Protein AF-A0A968WFL5-F1 (afdb_monomer_lite)

Structure (mmCIF, N/CA/C/O backbone):
data_AF-A0A968WFL5-F1
#
_entry.id   AF-A0A968WFL5-F1
#
loop_
_atom_site.group_PDB
_atom_site.id
_atom_site.type_symbol
_atom_site.label_atom_id
_atom_site.label_alt_id
_atom_site.label_comp_id
_atom_site.label_asym_id
_atom_site.label_entity_id
_atom_site.label_seq_id
_atom_site.pdbx_PDB_ins_code
_atom_site.Cartn_x
_atom_site.Cartn_y
_atom_site.Cartn_z
_atom_site.occupancy
_atom_site.B_iso_or_equiv
_atom_site.auth_seq_id
_atom_site.auth_comp_id
_atom_site.auth_asym_id
_atom_site.auth_atom_id
_atom_site.pdbx_PDB_model_num
ATOM 1 N N . MET A 1 1 ? 13.118 -0.896 -2.951 1.00 67.56 1 MET A N 1
ATOM 2 C CA . MET A 1 1 ? 12.426 -1.868 -2.087 1.00 67.56 1 MET A CA 1
ATOM 3 C C . MET A 1 1 ? 11.245 -1.160 -1.444 1.00 67.56 1 MET A C 1
ATOM 5 O O . MET A 1 1 ? 11.346 0.042 -1.197 1.00 67.56 1 MET A O 1
ATOM 9 N N . LEU A 1 2 ? 10.140 -1.862 -1.201 1.00 74.12 2 LEU A N 1
ATOM 10 C CA . LEU A 1 2 ? 9.029 -1.332 -0.403 1.00 74.12 2 LEU A CA 1
ATOM 11 C C . LEU A 1 2 ? 9.408 -1.355 1.081 1.00 74.12 2 LEU A C 1
ATOM 13 O O . LEU A 1 2 ? 10.012 -2.319 1.548 1.00 74.12 2 LEU A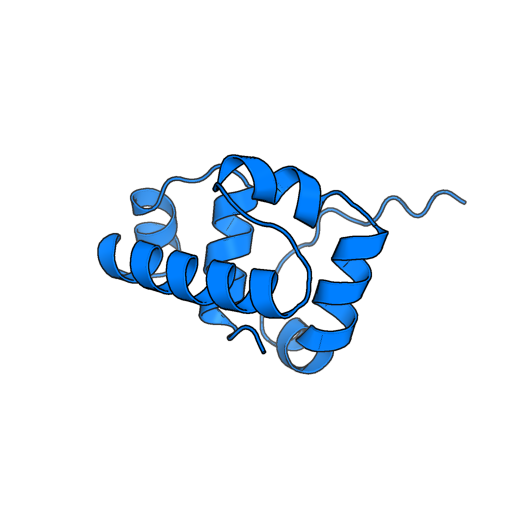 O 1
ATOM 17 N N . THR A 1 3 ? 9.065 -0.299 1.812 1.00 82.75 3 THR A N 1
ATOM 18 C CA . THR A 1 3 ? 9.221 -0.272 3.271 1.00 82.75 3 THR A CA 1
ATOM 19 C C . THR A 1 3 ? 8.099 -1.075 3.946 1.00 82.75 3 THR A C 1
ATOM 21 O O . THR A 1 3 ? 7.033 -1.265 3.351 1.00 82.75 3 THR A O 1
ATOM 24 N N . PRO A 1 4 ? 8.274 -1.522 5.206 1.00 79.50 4 PRO A N 1
ATOM 25 C CA . PRO A 1 4 ? 7.217 -2.222 5.943 1.00 79.50 4 PRO A CA 1
ATOM 26 C C . PRO A 1 4 ? 5.916 -1.418 6.042 1.00 79.50 4 PRO A C 1
ATOM 28 O O . PRO A 1 4 ? 4.824 -1.973 5.922 1.00 79.50 4 PRO A O 1
ATOM 31 N N . THR A 1 5 ? 6.022 -0.101 6.220 1.00 83.62 5 THR A N 1
ATOM 32 C CA . THR A 1 5 ? 4.866 0.800 6.280 1.00 83.62 5 THR A CA 1
ATOM 33 C C . THR A 1 5 ? 4.162 0.903 4.934 1.00 83.62 5 THR A C 1
ATOM 35 O O . THR A 1 5 ? 2.944 0.748 4.876 1.00 83.62 5 THR A O 1
ATOM 38 N N . GLU A 1 6 ? 4.915 1.103 3.848 1.00 85.88 6 GLU A N 1
ATOM 39 C CA . GLU A 1 6 ? 4.363 1.138 2.489 1.00 85.88 6 GLU A CA 1
ATOM 40 C C . GLU A 1 6 ? 3.627 -0.159 2.159 1.00 85.88 6 GLU A C 1
ATOM 42 O O . GLU A 1 6 ? 2.521 -0.115 1.629 1.00 85.88 6 GLU A O 1
ATOM 47 N N . TYR A 1 7 ? 4.195 -1.305 2.544 1.00 83.69 7 TYR A N 1
ATOM 48 C CA . TYR A 1 7 ? 3.560 -2.605 2.369 1.00 83.69 7 TYR A CA 1
ATOM 49 C C . TYR A 1 7 ? 2.262 -2.740 3.177 1.00 83.69 7 TYR A C 1
ATOM 51 O O . TYR A 1 7 ? 1.231 -3.113 2.621 1.00 83.69 7 TYR A O 1
ATOM 59 N N . ARG A 1 8 ? 2.278 -2.410 4.477 1.00 84.19 8 ARG A N 1
ATOM 60 C CA . ARG A 1 8 ? 1.075 -2.472 5.331 1.00 84.19 8 ARG A CA 1
ATOM 61 C C . ARG A 1 8 ? -0.042 -1.596 4.774 1.00 84.19 8 ARG A C 1
ATOM 63 O O . ARG A 1 8 ? -1.196 -2.017 4.762 1.00 84.19 8 ARG A O 1
ATOM 70 N N . VAL A 1 9 ? 0.301 -0.405 4.289 1.00 90.25 9 VAL A N 1
ATOM 71 C CA . VAL A 1 9 ? -0.636 0.515 3.639 1.00 90.25 9 VAL A CA 1
ATOM 72 C C . VAL A 1 9 ? -1.187 -0.081 2.336 1.00 90.25 9 VAL A C 1
ATOM 74 O O . VAL A 1 9 ? -2.404 -0.109 2.159 1.00 90.25 9 VAL A O 1
ATOM 77 N N . LEU A 1 10 ? -0.326 -0.614 1.464 1.00 87.50 10 LEU A N 1
ATOM 78 C CA . LEU A 1 10 ? -0.705 -1.289 0.215 1.00 87.50 10 LEU A CA 1
ATOM 79 C C . LEU A 1 10 ? -1.646 -2.471 0.443 1.00 87.50 10 LEU A C 1
ATOM 81 O O . LEU A 1 10 ? -2.654 -2.592 -0.243 1.00 87.50 10 LEU A O 1
ATOM 85 N N . TYR A 1 11 ? -1.334 -3.315 1.423 1.00 84.69 11 TYR A N 1
ATOM 86 C CA . TYR A 1 11 ? -2.136 -4.484 1.759 1.00 84.69 11 TYR A CA 1
ATOM 87 C C . TYR A 1 11 ? -3.526 -4.086 2.262 1.00 84.69 11 TYR A C 1
ATOM 89 O O . TYR A 1 11 ? -4.536 -4.615 1.820 1.00 84.69 11 TYR A O 1
ATOM 97 N N . GLN A 1 12 ? -3.627 -3.097 3.153 1.00 87.69 12 GLN A N 1
ATOM 98 C CA . GLN A 1 12 ? -4.948 -2.624 3.575 1.00 87.69 12 GLN A CA 1
ATOM 99 C C . GLN A 1 12 ? -5.713 -1.947 2.424 1.00 87.69 12 GLN A C 1
ATOM 101 O O . GLN A 1 12 ? -6.940 -2.013 2.383 1.00 87.69 12 GLN A O 1
ATOM 106 N N . ALA A 1 13 ? -5.001 -1.318 1.485 1.00 89.25 13 ALA A N 1
ATOM 107 C CA . ALA A 1 13 ? -5.597 -0.730 0.293 1.00 89.25 13 ALA A CA 1
ATOM 108 C C . ALA A 1 13 ? -6.109 -1.781 -0.702 1.00 89.25 13 ALA A C 1
ATOM 110 O O . ALA A 1 13 ? -7.170 -1.561 -1.285 1.00 89.25 13 ALA A O 1
ATOM 111 N N . SER A 1 14 ? -5.415 -2.914 -0.866 1.00 86.19 14 SER A N 1
ATOM 112 C CA . SER A 1 14 ? -5.876 -4.031 -1.703 1.00 86.19 14 SER A CA 1
ATOM 113 C C . SER A 1 14 ? -7.100 -4.735 -1.112 1.00 86.19 14 SER A C 1
ATOM 115 O O . SER A 1 14 ? -7.945 -5.210 -1.861 1.00 86.19 14 SER A O 1
ATOM 117 N N . LEU A 1 15 ? -7.262 -4.701 0.214 1.00 84.38 15 LEU A N 1
ATOM 118 C CA . LEU A 1 15 ? -8.486 -5.121 0.909 1.00 84.38 15 LEU A CA 1
ATOM 119 C C . LEU A 1 15 ? -9.657 -4.127 0.765 1.00 84.38 15 LEU A C 1
ATOM 121 O O . LEU A 1 15 ? -10.691 -4.310 1.399 1.00 84.38 15 LEU A O 1
ATOM 125 N N . GLY A 1 16 ? -9.501 -3.050 -0.011 1.00 90.19 16 GLY A N 1
ATOM 126 C CA . GLY A 1 16 ? -10.572 -2.090 -0.292 1.00 90.19 16 GLY A CA 1
ATOM 127 C C . GLY A 1 16 ? -10.790 -1.008 0.770 1.00 90.19 16 GLY A C 1
ATOM 128 O O . GLY A 1 16 ? -11.651 -0.153 0.582 1.00 90.19 16 GLY A O 1
ATOM 129 N N . LYS A 1 17 ? -10.000 -0.970 1.850 1.00 91.50 17 LYS A N 1
ATOM 130 C CA . LYS A 1 17 ? -10.140 0.070 2.890 1.00 91.50 17 LYS A CA 1
ATOM 131 C C . LYS A 1 17 ? -9.831 1.447 2.332 1.00 91.50 17 LYS A C 1
ATOM 133 O O . LYS A 1 17 ? -8.971 1.558 1.469 1.00 91.50 17 LYS A O 1
ATOM 138 N N . SER A 1 18 ? -10.443 2.504 2.848 1.00 94.81 18 SER A N 1
ATOM 139 C CA . SER A 1 18 ? -10.127 3.898 2.509 1.00 94.81 18 SER A CA 1
ATOM 140 C C . SER A 1 18 ? -8.858 4.403 3.210 1.00 94.81 18 SER A C 1
ATOM 142 O O . SER A 1 18 ? -8.394 3.839 4.200 1.00 94.81 18 SER A O 1
ATOM 144 N N . ASN A 1 19 ? -8.290 5.525 2.751 1.00 94.38 19 ASN A N 1
ATOM 145 C CA . ASN A 1 19 ? -7.115 6.126 3.404 1.00 94.38 19 ASN A CA 1
ATOM 146 C C . ASN A 1 19 ? -7.382 6.524 4.865 1.00 94.38 19 ASN A C 1
ATOM 148 O O . ASN A 1 19 ? -6.462 6.492 5.681 1.00 94.38 19 ASN A O 1
ATOM 152 N N . LYS A 1 20 ? -8.630 6.888 5.195 1.00 95.44 20 LYS A N 1
ATOM 153 C CA . LYS A 1 20 ? -9.043 7.220 6.563 1.00 95.44 20 LYS A CA 1
ATOM 154 C C . LYS A 1 20 ? -9.012 5.975 7.447 1.00 95.44 20 LYS A C 1
ATOM 156 O O . LYS A 1 20 ? -8.353 5.994 8.4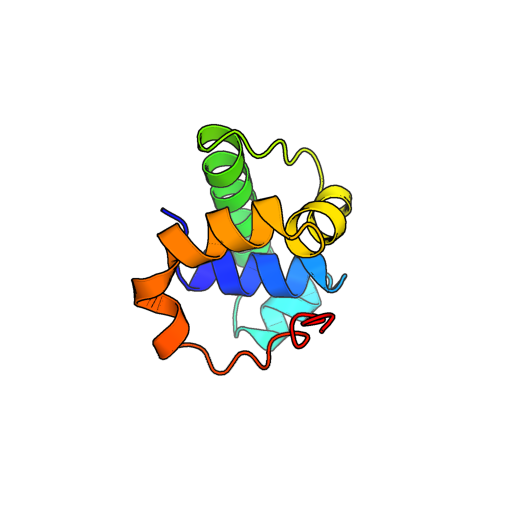78 1.00 95.44 20 LYS A O 1
ATOM 161 N N . GLU A 1 21 ? -9.626 4.881 7.002 1.00 95.06 21 GLU A N 1
ATOM 162 C CA . GLU A 1 21 ? -9.646 3.611 7.742 1.00 95.06 21 GLU A CA 1
ATOM 163 C C . GLU A 1 21 ? -8.248 3.013 7.918 1.00 95.06 21 GLU A C 1
ATOM 165 O O . GLU A 1 21 ? -7.915 2.496 8.984 1.00 95.06 21 GLU A O 1
ATOM 170 N N . ILE A 1 22 ? -7.405 3.107 6.887 1.00 93.19 22 ILE A N 1
ATOM 171 C CA . ILE A 1 22 ? -6.004 2.679 6.968 1.00 93.19 22 ILE A CA 1
ATOM 172 C C . ILE A 1 22 ? -5.250 3.525 7.988 1.00 93.19 22 ILE A C 1
ATOM 174 O O . ILE A 1 22 ? -4.514 2.973 8.802 1.00 93.19 22 ILE A O 1
ATOM 178 N N . GLY A 1 23 ? -5.452 4.844 7.961 1.00 93.44 23 GLY A N 1
ATOM 179 C CA . GLY A 1 23 ? -4.849 5.766 8.915 1.00 93.44 23 GLY A CA 1
ATOM 180 C C . GLY A 1 23 ? -5.232 5.416 10.349 1.00 93.44 23 GLY A C 1
ATOM 181 O O . GLY A 1 23 ? -4.353 5.192 11.176 1.00 93.44 23 GLY A O 1
ATOM 182 N N . THR A 1 24 ? -6.527 5.242 10.619 1.00 95.19 24 THR A N 1
ATOM 183 C CA . THR A 1 24 ? -7.029 4.804 11.929 1.00 95.19 24 THR A CA 1
ATOM 184 C C . THR A 1 24 ? -6.411 3.474 12.360 1.00 95.19 24 THR A C 1
ATOM 186 O O . THR A 1 24 ? -5.973 3.339 13.496 1.00 95.19 24 THR A O 1
ATOM 189 N N . ARG A 1 25 ? -6.313 2.493 11.455 1.00 91.19 25 ARG A N 1
ATOM 190 C CA . ARG A 1 25 ? -5.790 1.159 11.783 1.00 91.19 25 ARG A CA 1
ATOM 191 C C . ARG A 1 25 ? -4.279 1.126 12.015 1.00 91.19 25 ARG A C 1
ATOM 193 O O . ARG A 1 25 ? -3.800 0.276 12.760 1.00 91.19 25 ARG A O 1
ATOM 200 N N . LEU A 1 26 ? -3.527 1.982 11.328 1.00 88.94 26 LEU A N 1
ATOM 201 C CA . LEU A 1 26 ? -2.065 2.023 11.402 1.00 88.94 26 LEU A CA 1
ATOM 202 C C . LEU A 1 26 ? -1.539 3.132 12.324 1.00 88.94 26 LEU A C 1
ATOM 204 O O . LEU A 1 26 ? -0.325 3.250 12.463 1.00 88.94 26 LEU A O 1
ATOM 208 N N . GLY A 1 27 ? -2.419 3.926 12.944 1.00 92.19 27 GLY A N 1
ATOM 209 C CA . GLY A 1 27 ? -2.034 5.047 13.805 1.00 92.19 27 GLY A CA 1
ATOM 210 C C . GLY A 1 27 ? -1.412 6.215 13.033 1.00 92.19 27 GLY A C 1
ATOM 211 O O . GLY A 1 27 ? -0.461 6.830 13.500 1.00 92.19 27 GLY A O 1
ATOM 212 N N . MET A 1 28 ? -1.899 6.501 11.822 1.00 91.75 28 MET A N 1
ATOM 213 C CA . MET A 1 28 ? -1.333 7.509 10.916 1.00 91.75 28 MET A CA 1
ATOM 214 C C . MET A 1 28 ? -2.404 8.459 10.377 1.00 91.75 28 MET A C 1
ATOM 216 O O . MET A 1 28 ? -3.575 8.106 10.243 1.00 91.75 28 MET A O 1
ATOM 220 N N . LYS A 1 29 ? -2.001 9.672 9.983 1.00 95.12 29 LYS A N 1
ATOM 221 C CA . LYS A 1 29 ? -2.898 10.610 9.292 1.00 95.12 29 LYS A CA 1
ATOM 222 C C . LYS A 1 29 ? -3.227 10.090 7.888 1.00 95.12 29 LYS A C 1
ATOM 224 O O . LYS A 1 29 ? -2.361 9.561 7.192 1.00 95.12 29 LYS A O 1
ATOM 229 N N . SER A 1 30 ? -4.454 10.313 7.420 1.00 94.75 30 SER A N 1
ATOM 230 C CA . SE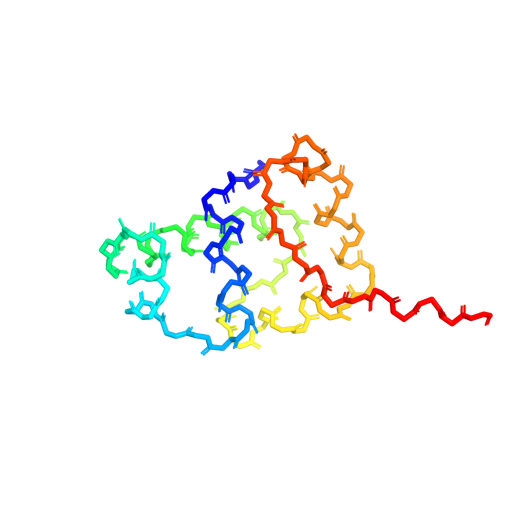R A 1 30 ? -4.902 9.916 6.070 1.00 94.75 30 SER A CA 1
ATOM 231 C C . SER A 1 30 ? -4.016 10.480 4.947 1.00 94.75 30 SER A C 1
ATOM 233 O O . SER A 1 30 ? -3.759 9.799 3.956 1.00 94.75 30 SER A O 1
ATOM 235 N N . ARG A 1 31 ? -3.487 11.699 5.119 1.00 94.75 31 ARG A N 1
ATOM 236 C CA . ARG A 1 31 ? -2.520 12.317 4.194 1.00 94.75 31 ARG A CA 1
ATOM 237 C C . ARG A 1 31 ? -1.192 11.556 4.141 1.00 94.75 31 ARG A C 1
ATOM 239 O O . ARG A 1 31 ? -0.631 11.382 3.064 1.00 94.75 31 ARG A O 1
ATOM 246 N N . THR A 1 32 ? -0.721 11.050 5.278 1.00 94.12 32 THR A N 1
ATOM 247 C CA . THR A 1 32 ? 0.483 10.210 5.361 1.00 94.12 32 THR A CA 1
ATOM 248 C C . THR A 1 32 ? 0.270 8.886 4.630 1.00 94.12 32 THR A C 1
ATOM 250 O O . THR A 1 32 ? 1.129 8.461 3.861 1.00 94.12 32 THR A O 1
ATOM 253 N N . VAL A 1 33 ? -0.914 8.281 4.773 1.00 94.12 33 VAL A N 1
ATOM 254 C CA . VAL A 1 33 ? -1.305 7.080 4.013 1.00 94.12 33 VAL A CA 1
ATOM 255 C C . VAL A 1 33 ? -1.265 7.335 2.505 1.00 94.12 33 VAL A C 1
ATOM 257 O O . VAL A 1 33 ? -0.718 6.521 1.765 1.00 94.12 33 VAL A O 1
ATOM 260 N N . ALA A 1 34 ? -1.799 8.470 2.045 1.00 94.19 34 ALA A N 1
ATOM 261 C CA . ALA A 1 34 ? -1.757 8.839 0.630 1.00 94.19 34 ALA A CA 1
ATOM 262 C C . ALA A 1 34 ? -0.314 8.980 0.114 1.00 94.19 34 ALA A C 1
ATOM 264 O O . ALA A 1 34 ? 0.004 8.465 -0.957 1.00 94.19 34 ALA A O 1
ATOM 265 N N . SER A 1 35 ? 0.572 9.600 0.902 1.00 94.75 35 SER A N 1
ATOM 266 C CA . SER A 1 35 ? 1.993 9.717 0.557 1.00 94.75 35 SER A CA 1
ATOM 267 C C . SER A 1 35 ? 2.659 8.344 0.446 1.00 94.75 35 SER A C 1
ATOM 269 O O . SER A 1 35 ? 3.327 8.063 -0.547 1.00 94.75 35 SER A O 1
ATOM 271 N N . HIS A 1 36 ? 2.425 7.452 1.415 1.00 92.06 36 HIS A N 1
ATOM 272 C CA . HIS A 1 36 ? 2.943 6.084 1.365 1.00 92.06 36 HIS A CA 1
ATOM 273 C C . HIS A 1 36 ? 2.439 5.314 0.142 1.00 92.06 36 HIS A C 1
ATOM 275 O O . HIS A 1 36 ? 3.242 4.645 -0.500 1.00 92.06 36 HIS A O 1
ATOM 281 N N . LEU A 1 37 ? 1.156 5.433 -0.222 1.00 91.00 37 LEU A N 1
ATOM 282 C CA . LEU A 1 37 ? 0.622 4.804 -1.437 1.00 91.00 37 LEU A CA 1
ATOM 283 C C . LEU A 1 37 ? 1.313 5.323 -2.698 1.00 91.00 37 LEU A C 1
ATOM 285 O O . LEU A 1 37 ? 1.704 4.519 -3.537 1.00 91.00 37 LEU A O 1
ATOM 289 N N . ASN A 1 38 ? 1.514 6.636 -2.814 1.00 92.19 38 ASN A N 1
ATOM 290 C CA . ASN A 1 38 ? 2.156 7.228 -3.986 1.00 92.19 38 ASN A CA 1
ATOM 291 C C . ASN A 1 38 ? 3.605 6.737 -4.153 1.00 92.19 38 ASN A C 1
ATOM 293 O O . ASN A 1 38 ? 3.997 6.254 -5.215 1.00 92.19 38 ASN A O 1
ATOM 297 N N . HIS A 1 39 ? 4.393 6.770 -3.073 1.00 90.31 39 HIS A N 1
ATOM 298 C CA . HIS A 1 39 ? 5.758 6.236 -3.091 1.00 90.31 39 HIS A CA 1
ATOM 299 C C . HIS A 1 39 ? 5.785 4.743 -3.411 1.00 90.31 39 HIS A C 1
ATOM 301 O O . HIS A 1 39 ? 6.649 4.276 -4.155 1.00 90.31 39 HIS A O 1
ATOM 307 N N . ALA A 1 40 ? 4.825 3.994 -2.876 1.00 87.50 40 ALA A N 1
ATOM 308 C CA . ALA A 1 40 ? 4.731 2.573 -3.112 1.00 87.50 40 ALA A CA 1
ATOM 309 C C . ALA A 1 40 ? 4.365 2.243 -4.569 1.00 87.50 40 ALA A C 1
ATOM 311 O O . ALA A 1 40 ? 4.983 1.357 -5.154 1.00 87.50 40 ALA A O 1
ATOM 312 N N . TYR A 1 41 ? 3.436 2.976 -5.189 1.00 87.62 41 TYR A N 1
ATOM 313 C CA . TYR A 1 41 ? 3.074 2.803 -6.603 1.00 87.62 41 TYR A CA 1
ATOM 314 C C . TYR A 1 41 ? 4.226 3.141 -7.545 1.00 87.62 41 TYR A C 1
ATOM 316 O O . TYR A 1 41 ? 4.476 2.395 -8.492 1.00 87.62 41 TYR A O 1
ATOM 324 N N . ASN A 1 42 ? 4.975 4.207 -7.255 1.00 87.31 42 ASN A N 1
ATOM 325 C CA . ASN A 1 42 ? 6.179 4.540 -8.014 1.00 87.31 42 ASN A CA 1
ATOM 326 C C . ASN A 1 42 ? 7.203 3.406 -7.940 1.00 87.31 42 ASN A C 1
ATOM 328 O O . ASN A 1 42 ? 7.713 2.959 -8.963 1.00 87.31 42 ASN A O 1
ATOM 332 N N . LYS A 1 43 ? 7.438 2.867 -6.739 1.00 84.75 43 LYS A N 1
ATOM 333 C CA . LYS A 1 43 ? 8.339 1.724 -6.551 1.00 84.75 43 LYS A CA 1
ATOM 334 C C . LYS A 1 43 ? 7.868 0.495 -7.322 1.00 84.75 43 LYS A C 1
ATOM 336 O O . LYS A 1 43 ? 8.673 -0.113 -8.015 1.00 84.75 43 LYS A O 1
ATOM 341 N N . LEU A 1 44 ? 6.587 0.137 -7.219 1.00 82.19 44 LEU A N 1
ATOM 342 C CA . LEU A 1 44 ? 6.005 -0.988 -7.956 1.00 82.19 44 LEU A CA 1
ATOM 343 C C . LEU A 1 44 ? 6.172 -0.811 -9.473 1.00 82.19 44 LEU A C 1
ATOM 345 O O . LEU A 1 44 ? 6.599 -1.748 -10.147 1.00 82.19 44 LEU A O 1
ATOM 349 N N . SER A 1 45 ? 5.956 0.402 -9.984 1.00 83.44 45 SER A N 1
ATOM 350 C CA . SER A 1 45 ? 6.142 0.721 -11.404 1.00 83.44 45 SER A CA 1
ATOM 351 C C . SER A 1 45 ? 7.598 0.567 -11.849 1.00 83.44 45 SER A C 1
ATOM 353 O O . SER A 1 45 ? 7.851 -0.029 -12.894 1.00 83.44 45 SER A O 1
ATOM 355 N N . CYS A 1 46 ? 8.570 0.995 -11.033 1.00 81.12 46 CYS A N 1
ATOM 356 C CA . CYS A 1 46 ? 9.997 0.752 -11.290 1.00 81.12 46 CYS A CA 1
ATOM 357 C C . CYS A 1 46 ? 10.365 -0.742 -11.306 1.00 81.12 46 CYS A C 1
ATOM 359 O O . CYS A 1 46 ? 11.398 -1.113 -11.856 1.00 81.12 46 CYS A O 1
ATOM 361 N N . TYR A 1 47 ? 9.538 -1.604 -10.712 1.00 73.44 47 TYR A N 1
ATOM 362 C CA . TYR A 1 47 ? 9.704 -3.058 -10.741 1.00 73.44 47 TYR A CA 1
ATOM 363 C C . TYR A 1 47 ? 8.920 -3.746 -11.862 1.00 73.44 47 TYR A C 1
ATOM 365 O O . TYR A 1 47 ? 8.847 -4.972 -11.875 1.00 73.44 47 TYR A O 1
ATOM 373 N N . GLY A 1 48 ? 8.345 -2.983 -12.795 1.00 74.75 48 GLY A N 1
ATOM 374 C CA . GLY A 1 48 ? 7.571 -3.519 -13.916 1.00 74.75 48 GLY A CA 1
ATOM 375 C C . GLY A 1 48 ? 6.119 -3.862 -13.570 1.00 74.75 48 GLY A C 1
ATOM 376 O O . GLY A 1 48 ? 5.367 -4.277 -14.450 1.00 74.75 48 GLY A O 1
ATOM 377 N N . LEU A 1 49 ? 5.687 -3.645 -12.321 1.00 75.75 49 LEU A N 1
ATOM 378 C CA . LEU A 1 49 ? 4.294 -3.811 -11.910 1.00 75.75 49 LEU A CA 1
ATOM 379 C C . LEU A 1 49 ? 3.523 -2.535 -12.251 1.00 75.75 49 LEU A C 1
ATOM 381 O O . LEU A 1 49 ? 3.642 -1.515 -11.573 1.00 75.75 49 LEU A O 1
ATOM 385 N N . LYS A 1 50 ? 2.718 -2.585 -13.315 1.00 78.81 50 LYS A N 1
ATOM 386 C CA . LYS A 1 50 ? 1.882 -1.453 -13.732 1.00 78.81 50 LYS A CA 1
ATOM 387 C C . LYS A 1 50 ? 0.722 -1.264 -12.754 1.00 78.81 50 LYS A C 1
ATOM 389 O O . LYS A 1 50 ? -0.297 -1.938 -12.863 1.00 78.81 50 LYS A O 1
ATOM 394 N N . VAL A 1 51 ? 0.875 -0.316 -11.830 1.00 80.50 51 VAL A N 1
ATOM 395 C CA . VAL A 1 51 ? -0.191 0.126 -10.918 1.00 80.50 51 VAL A CA 1
ATOM 396 C C . VAL A 1 51 ? -0.571 1.547 -11.294 1.00 80.50 51 VAL A C 1
ATOM 398 O O . VAL A 1 51 ? 0.201 2.471 -11.057 1.00 80.50 51 VAL A O 1
ATOM 401 N N . LYS A 1 52 ? -1.745 1.737 -11.899 1.00 79.12 52 LYS A N 1
ATOM 402 C CA . LYS A 1 52 ? -2.246 3.080 -12.233 1.00 79.12 52 LYS A CA 1
ATOM 403 C C . LYS A 1 52 ? -3.231 3.579 -11.186 1.00 79.12 52 LYS A C 1
ATOM 405 O O . LYS A 1 52 ? -3.347 4.779 -10.962 1.00 79.12 52 LYS A O 1
ATOM 410 N N . SER A 1 53 ? -3.948 2.660 -10.545 1.00 82.19 53 SER A N 1
ATOM 411 C CA . SER A 1 53 ? -5.007 2.978 -9.602 1.00 82.19 53 SER A CA 1
ATOM 412 C C . SER A 1 53 ? -5.059 1.990 -8.445 1.00 82.19 53 SER A C 1
ATOM 414 O O . SER A 1 53 ? -4.663 0.832 -8.551 1.00 82.19 53 SER A O 1
ATOM 416 N N . ARG A 1 54 ? -5.660 2.433 -7.335 1.00 84.12 54 ARG A N 1
ATOM 417 C CA . ARG A 1 54 ? -5.996 1.575 -6.189 1.00 84.12 54 ARG A CA 1
ATOM 418 C C . ARG A 1 54 ? -6.791 0.333 -6.611 1.00 84.12 54 ARG A C 1
ATOM 420 O O . ARG A 1 54 ? -6.657 -0.715 -5.995 1.00 84.12 54 ARG A O 1
ATOM 427 N N . ARG A 1 55 ? -7.603 0.454 -7.666 1.00 83.19 55 ARG A N 1
ATOM 428 C CA . ARG A 1 55 ? -8.422 -0.634 -8.224 1.00 83.19 55 ARG A CA 1
ATOM 429 C C . ARG A 1 55 ? -7.596 -1.750 -8.866 1.00 83.19 55 ARG A C 1
ATOM 431 O O . ARG A 1 55 ? -8.095 -2.860 -8.989 1.00 83.19 55 ARG A O 1
ATOM 438 N N . ASP A 1 56 ? -6.342 -1.476 -9.216 1.00 82.00 56 ASP A N 1
ATOM 439 C CA . ASP A 1 56 ? -5.435 -2.473 -9.789 1.00 82.00 56 ASP A CA 1
ATOM 440 C C . ASP A 1 56 ? -4.785 -3.334 -8.694 1.00 82.00 56 ASP A C 1
ATOM 442 O O . ASP A 1 56 ? -4.302 -4.434 -8.962 1.00 82.00 56 ASP A O 1
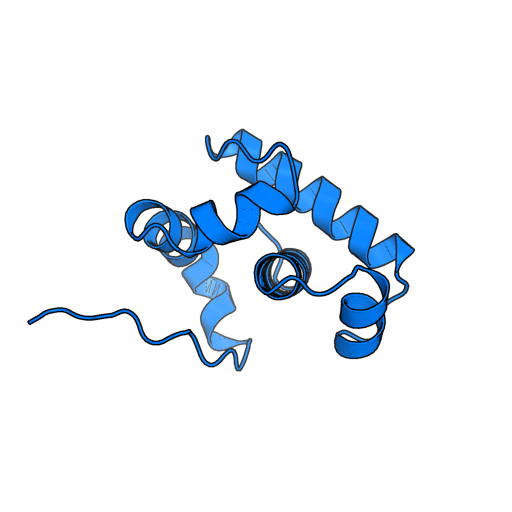ATOM 446 N N . LEU A 1 57 ? -4.791 -2.860 -7.440 1.00 79.81 57 LEU A N 1
ATOM 447 C CA . LEU A 1 57 ? -4.128 -3.533 -6.324 1.00 79.81 57 LEU A CA 1
ATOM 448 C C . LEU A 1 57 ? -4.662 -4.934 -6.029 1.00 79.81 57 LEU A C 1
ATOM 450 O O . LEU A 1 57 ? -3.829 -5.822 -5.856 1.00 79.81 57 LEU A O 1
ATOM 454 N N . PRO A 1 58 ? -5.984 -5.191 -5.985 1.00 80.12 58 PRO A N 1
ATOM 455 C CA . PRO A 1 58 ? -6.486 -6.542 -5.767 1.00 80.12 58 PRO A CA 1
ATOM 456 C C . PRO A 1 58 ? -5.940 -7.511 -6.815 1.00 80.12 58 PRO A C 1
ATOM 458 O O . PRO A 1 58 ? -5.429 -8.562 -6.459 1.00 80.12 58 PRO A O 1
ATOM 461 N N . ARG A 1 59 ? -5.930 -7.125 -8.097 1.00 77.06 59 ARG A N 1
ATOM 462 C CA . ARG A 1 59 ? -5.412 -7.965 -9.188 1.00 77.06 59 ARG A CA 1
ATOM 463 C C . ARG A 1 59 ? -3.936 -8.323 -9.004 1.00 77.06 59 ARG A C 1
ATOM 465 O O . ARG A 1 59 ? -3.542 -9.451 -9.272 1.00 77.06 59 ARG A O 1
ATOM 472 N N . ILE A 1 60 ? -3.126 -7.373 -8.546 1.00 75.06 60 ILE A N 1
ATOM 473 C CA . ILE A 1 60 ? -1.689 -7.585 -8.328 1.00 75.06 60 ILE A CA 1
ATOM 474 C C . ILE A 1 60 ? -1.445 -8.485 -7.116 1.00 75.06 60 ILE A C 1
ATOM 476 O O . ILE A 1 60 ? -0.557 -9.328 -7.155 1.00 75.06 60 ILE A O 1
ATOM 480 N N . PHE A 1 61 ? -2.238 -8.333 -6.054 1.00 71.12 61 PHE A N 1
ATOM 481 C CA . PHE A 1 61 ? -2.126 -9.165 -4.853 1.00 71.12 61 PHE A CA 1
ATOM 482 C C . PHE A 1 61 ? -2.741 -10.563 -5.016 1.00 71.12 61 PHE A C 1
ATOM 484 O O . PHE A 1 61 ? -2.339 -11.471 -4.298 1.00 71.12 61 PHE A O 1
ATOM 491 N N . LEU A 1 62 ? -3.697 -10.737 -5.932 1.00 66.00 62 LEU A N 1
ATOM 492 C CA . LEU A 1 62 ? -4.369 -12.012 -6.213 1.00 66.00 62 LEU A CA 1
ATOM 493 C C . LEU A 1 62 ? -3.674 -12.845 -7.302 1.00 66.00 62 LEU A C 1
ATOM 495 O O . LEU A 1 62 ? -4.005 -14.011 -7.474 1.00 66.00 62 LEU A O 1
ATOM 499 N N . SER A 1 63 ? -2.731 -12.266 -8.048 1.00 65.38 63 SER A N 1
ATOM 500 C CA . SER A 1 63 ? -1.952 -12.986 -9.059 1.00 65.38 63 SER A CA 1
ATOM 501 C C . SER A 1 63 ? -0.752 -13.679 -8.408 1.00 65.38 63 SER A C 1
ATOM 503 O O . SER A 1 63 ? 0.084 -13.022 -7.786 1.00 65.38 63 SER A O 1
ATOM 505 N N . GLU A 1 64 ? -0.659 -15.001 -8.570 1.00 56.53 64 GLU A N 1
ATOM 506 C CA . GLU A 1 64 ? 0.398 -15.841 -7.984 1.00 56.53 64 GLU A CA 1
ATOM 507 C C . GLU A 1 64 ? 1.801 -15.407 -8.430 1.00 56.53 64 GLU A C 1
ATOM 509 O O . GLU A 1 64 ? 2.688 -15.233 -7.592 1.00 56.53 64 GLU A O 1
ATOM 514 N N . ASP A 1 65 ? 1.977 -15.096 -9.716 1.00 58.56 65 ASP A N 1
ATOM 515 C CA . ASP A 1 65 ? 3.247 -14.607 -10.267 1.00 58.56 65 ASP A CA 1
ATOM 516 C C . ASP A 1 65 ? 3.721 -13.307 -9.597 1.00 58.56 65 ASP A C 1
ATOM 518 O O . ASP A 1 65 ? 4.906 -13.114 -9.316 1.00 58.56 65 ASP A O 1
ATOM 522 N N . ASN A 1 66 ? 2.782 -12.419 -9.264 1.00 60.56 66 ASN A N 1
ATOM 523 C CA . ASN A 1 66 ? 3.072 -11.126 -8.647 1.00 60.56 66 ASN A CA 1
ATOM 524 C C . ASN A 1 66 ? 3.256 -11.232 -7.129 1.00 60.56 66 ASN A C 1
ATOM 526 O O . ASN A 1 66 ? 4.091 -10.527 -6.552 1.00 60.56 66 ASN A O 1
ATOM 530 N N . ALA A 1 67 ? 2.534 -12.147 -6.480 1.00 56.66 67 ALA A N 1
ATOM 531 C CA . ALA A 1 67 ? 2.720 -12.466 -5.072 1.00 56.66 67 ALA A CA 1
ATOM 532 C C . ALA A 1 67 ? 4.131 -13.015 -4.810 1.00 56.66 67 ALA A C 1
ATOM 534 O O . ALA A 1 67 ? 4.745 -12.652 -3.805 1.00 56.66 67 ALA A O 1
ATOM 535 N N . VAL A 1 68 ? 4.698 -13.798 -5.737 1.00 55.22 68 VAL A N 1
ATOM 536 C CA . VAL A 1 68 ? 6.092 -14.277 -5.675 1.00 55.22 68 VAL A CA 1
ATOM 537 C C . VAL A 1 68 ? 7.098 -13.129 -5.814 1.00 55.22 68 VAL A C 1
ATOM 539 O O . VAL A 1 68 ? 8.083 -13.081 -5.076 1.00 55.22 68 VA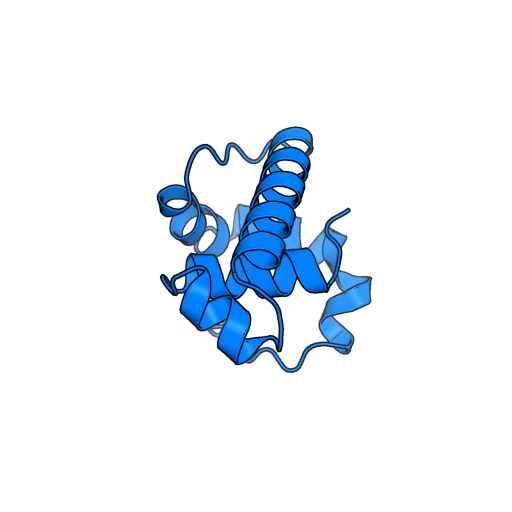L A O 1
ATOM 542 N N . VAL A 1 69 ? 6.853 -12.160 -6.702 1.00 60.34 69 VAL A N 1
ATOM 543 C CA . VAL A 1 69 ? 7.711 -10.966 -6.857 1.00 60.34 69 VAL A CA 1
ATOM 544 C C . VAL A 1 69 ? 7.696 -10.097 -5.598 1.00 60.34 69 VAL A C 1
ATOM 546 O O . VAL A 1 69 ? 8.751 -9.632 -5.151 1.00 60.34 69 VAL A O 1
ATOM 549 N N . LEU A 1 70 ? 6.517 -9.908 -4.999 1.00 62.16 70 LEU A N 1
ATOM 550 C CA . LEU A 1 70 ? 6.368 -9.182 -3.742 1.00 62.16 70 LEU A CA 1
ATOM 551 C C . LEU A 1 70 ? 7.048 -9.942 -2.597 1.00 62.16 70 LEU A C 1
ATOM 553 O O . LEU A 1 70 ? 7.851 -9.356 -1.880 1.00 62.16 70 LEU A O 1
ATOM 557 N N . THR A 1 71 ? 6.815 -11.247 -2.455 1.00 56.47 71 THR A N 1
ATOM 558 C CA . THR A 1 71 ? 7.370 -12.057 -1.357 1.00 56.47 71 THR A CA 1
ATOM 559 C C . THR A 1 71 ? 8.879 -12.261 -1.463 1.00 56.47 71 THR A C 1
ATOM 561 O O . THR A 1 71 ? 9.579 -11.942 -0.501 1.00 56.47 71 THR A O 1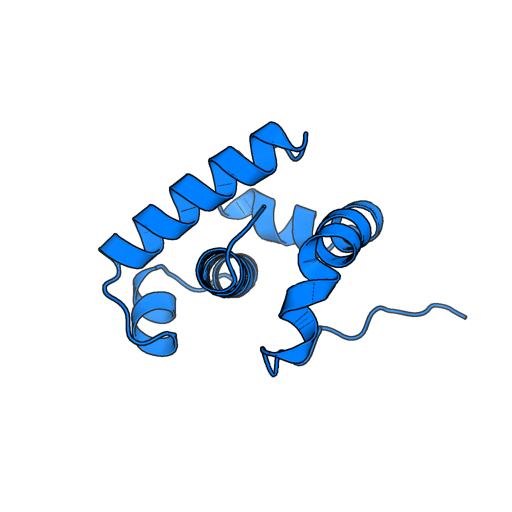
ATOM 564 N N . ARG A 1 72 ? 9.427 -12.691 -2.612 1.00 55.47 72 ARG A N 1
ATOM 565 C CA . ARG A 1 72 ? 10.880 -12.923 -2.793 1.00 55.47 72 ARG A CA 1
ATOM 566 C C . ARG A 1 72 ? 11.723 -11.689 -2.474 1.00 55.47 72 ARG A C 1
ATOM 568 O O . ARG A 1 72 ? 12.819 -11.826 -1.942 1.00 55.47 72 ARG A O 1
ATOM 575 N N . LYS A 1 73 ? 11.216 -10.482 -2.751 1.00 57.62 73 LYS A N 1
ATOM 576 C CA . LYS A 1 73 ? 11.926 -9.220 -2.465 1.00 57.62 73 LYS A CA 1
ATOM 577 C C . LYS A 1 73 ? 11.560 -8.586 -1.111 1.00 57.62 73 LYS A C 1
ATOM 579 O O . LYS A 1 73 ? 12.273 -7.687 -0.667 1.00 57.62 73 LYS A O 1
ATOM 584 N N . LEU A 1 74 ? 10.511 -9.064 -0.429 1.00 54.66 74 LEU A N 1
ATOM 585 C CA . LEU A 1 74 ? 10.079 -8.636 0.917 1.00 54.66 74 LEU A CA 1
ATOM 586 C C . LEU A 1 74 ? 10.429 -9.637 2.032 1.00 54.66 74 LEU A C 1
ATOM 588 O O . LEU A 1 74 ? 10.126 -9.368 3.196 1.00 54.66 74 LEU A O 1
ATOM 592 N N . TYR A 1 75 ? 11.095 -10.753 1.711 1.00 48.66 75 TYR A N 1
ATOM 593 C CA . TYR A 1 75 ? 11.395 -11.869 2.625 1.00 48.66 75 TYR A CA 1
ATOM 594 C C . TYR A 1 75 ? 12.110 -11.450 3.930 1.00 48.66 75 TYR A C 1
ATOM 596 O O . TYR A 1 75 ? 11.996 -12.131 4.946 1.00 48.66 75 TYR A O 1
ATOM 604 N N . LYS A 1 76 ? 12.772 -10.283 3.953 1.00 48.88 76 LYS A N 1
ATOM 605 C CA . LYS A 1 76 ? 13.385 -9.698 5.160 1.00 48.88 76 LYS A CA 1
ATOM 606 C C . LYS A 1 76 ? 12.364 -9.166 6.186 1.00 48.88 76 LYS A C 1
ATOM 608 O O . LYS A 1 76 ? 12.671 -9.118 7.372 1.00 48.88 76 LYS A O 1
ATOM 613 N N . TYR A 1 77 ? 11.157 -8.789 5.759 1.00 48.53 77 TYR A N 1
ATOM 614 C CA . TYR A 1 77 ? 10.162 -8.087 6.586 1.00 48.53 77 TYR A CA 1
ATOM 615 C C . TYR A 1 77 ? 8.915 -8.917 6.917 1.00 48.53 77 TYR A C 1
ATOM 617 O O . TYR A 1 77 ? 8.199 -8.581 7.858 1.00 48.53 77 TYR A O 1
ATOM 625 N N . ALA A 1 78 ? 8.675 -10.031 6.213 1.00 46.06 78 ALA A N 1
ATOM 626 C CA . ALA A 1 78 ? 7.555 -10.941 6.481 1.00 46.06 78 ALA A CA 1
ATOM 627 C C . ALA A 1 78 ? 7.582 -11.556 7.899 1.00 46.06 78 ALA A C 1
ATOM 629 O O . ALA A 1 78 ? 6.532 -11.896 8.431 1.00 46.06 78 ALA A O 1
ATOM 630 N N . LYS A 1 79 ? 8.756 -11.630 8.549 1.00 47.47 79 LYS A N 1
ATOM 631 C CA . LYS A 1 79 ? 8.894 -12.075 9.950 1.00 47.47 79 LYS A CA 1
ATOM 632 C C . LYS A 1 79 ? 8.403 -11.058 10.994 1.00 47.47 79 LYS A C 1
ATOM 634 O O . LYS A 1 79 ? 8.187 -11.442 12.135 1.00 47.47 79 LYS A O 1
ATOM 639 N N . GLN A 1 80 ? 8.250 -9.778 10.640 1.00 45.00 80 GLN A N 1
ATOM 640 C CA . GLN A 1 80 ? 7.950 -8.694 11.594 1.00 45.00 80 GLN A CA 1
ATOM 641 C C . GLN A 1 80 ? 6.484 -8.251 11.591 1.00 45.00 80 GLN A C 1
ATOM 643 O O . GLN A 1 80 ? 6.089 -7.437 12.423 1.00 45.00 80 GLN A O 1
ATOM 648 N N . VAL A 1 81 ? 5.667 -8.743 10.656 1.00 44.66 81 VAL A N 1
ATOM 649 C CA . VAL A 1 81 ? 4.266 -8.329 10.547 1.00 44.66 81 VAL A CA 1
ATOM 650 C C . VAL A 1 81 ? 3.368 -9.541 10.787 1.00 44.66 81 VAL A C 1
ATOM 652 O O . VAL A 1 81 ? 3.465 -10.504 10.028 1.00 44.66 81 VAL A O 1
ATOM 655 N N . PRO A 1 82 ? 2.464 -9.516 11.787 1.00 38.22 82 PRO A N 1
ATOM 656 C CA . PRO A 1 82 ? 1.513 -10.594 12.020 1.00 38.22 82 PRO A CA 1
ATOM 657 C C . PRO A 1 82 ? 0.369 -10.439 11.012 1.00 38.22 82 PRO A C 1
ATOM 659 O O . PRO A 1 82 ? -0.738 -10.020 11.342 1.00 38.22 82 PRO A O 1
ATOM 662 N N . ILE A 1 83 ? 0.654 -10.670 9.732 1.00 46.16 83 ILE A N 1
ATOM 663 C CA . ILE A 1 83 ? -0.365 -10.689 8.684 1.00 46.16 83 ILE A CA 1
ATOM 664 C C . ILE A 1 83 ? -0.738 -12.147 8.464 1.00 46.16 83 ILE A C 1
ATOM 666 O O . ILE A 1 83 ? 0.050 -12.930 7.939 1.00 46.16 83 ILE A O 1
ATOM 670 N N . ARG A 1 84 ? -1.960 -12.508 8.870 1.00 42.22 84 ARG A N 1
ATOM 671 C CA . ARG A 1 84 ? -2.616 -13.729 8.401 1.00 42.22 84 ARG A CA 1
ATOM 672 C C . ARG A 1 84 ? -2.864 -13.536 6.909 1.00 42.22 84 ARG A C 1
ATOM 674 O O . ARG A 1 84 ? -3.762 -12.789 6.522 1.00 42.22 84 ARG A O 1
ATOM 681 N N . TRP A 1 85 ? -1.999 -14.128 6.098 1.00 45.00 85 TRP A N 1
ATOM 682 C CA . TRP A 1 85 ? -2.169 -14.178 4.656 1.00 45.00 85 TRP A CA 1
ATOM 683 C C . TRP A 1 85 ? -3.535 -14.799 4.334 1.00 45.00 85 TRP A C 1
ATOM 685 O O . TRP A 1 85 ? -3.941 -15.730 5.042 1.00 45.00 85 TRP A O 1
ATOM 695 N N . PRO A 1 86 ? -4.249 -14.344 3.288 1.00 36.28 86 PRO A N 1
ATOM 696 C CA . PRO A 1 86 ? -5.155 -15.260 2.614 1.00 36.28 86 PRO A CA 1
ATOM 697 C C . PRO A 1 86 ? -4.291 -16.464 2.229 1.00 36.28 86 PRO A C 1
ATOM 699 O O . PRO A 1 86 ? -3.292 -16.306 1.528 1.00 36.28 86 PRO A O 1
ATOM 702 N N . GLN A 1 87 ? -4.575 -17.616 2.841 1.00 38.47 87 GLN A N 1
ATOM 703 C CA . GLN A 1 87 ? -3.810 -18.841 2.627 1.00 38.47 87 GLN A CA 1
ATOM 704 C C . GLN A 1 87 ? -3.701 -19.042 1.112 1.00 38.47 87 GLN A C 1
ATOM 706 O O . GLN A 1 87 ? -4.740 -18.989 0.445 1.00 38.47 87 GLN A O 1
ATOM 711 N N . PRO A 1 88 ? -2.488 -19.199 0.552 1.00 35.72 88 PRO A N 1
ATOM 712 C CA . PRO A 1 88 ? -2.366 -19.534 -0.851 1.00 35.72 88 PRO A CA 1
ATOM 713 C C . PRO A 1 88 ? -3.155 -20.821 -1.041 1.00 35.72 88 PRO A C 1
ATOM 715 O O . PRO A 1 88 ? -2.993 -21.774 -0.271 1.00 35.72 88 PRO A O 1
ATOM 718 N N . PHE A 1 89 ? -4.060 -20.814 -2.015 1.00 37.00 89 PHE A N 1
ATOM 719 C CA . PHE A 1 89 ? -4.675 -22.031 -2.504 1.00 37.00 89 PHE A CA 1
ATOM 720 C C . PHE A 1 89 ? -3.545 -22.877 -3.091 1.00 37.00 89 PHE A C 1
ATOM 722 O O . PHE A 1 89 ? -3.297 -22.857 -4.288 1.00 37.00 89 PHE A O 1
ATOM 729 N N . TYR A 1 90 ? -2.841 -23.613 -2.231 1.00 32.31 90 TYR A N 1
ATOM 730 C CA . TYR A 1 90 ? -2.088 -24.782 -2.633 1.00 32.31 90 TYR A CA 1
ATOM 731 C C . TYR A 1 90 ? -3.131 -25.758 -3.163 1.00 32.31 90 TYR A C 1
ATOM 733 O O . TYR A 1 90 ? -3.711 -26.551 -2.417 1.00 32.31 90 TYR A O 1
ATOM 741 N N . ARG A 1 91 ? -3.443 -25.645 -4.456 1.00 33.00 91 ARG A N 1
ATOM 742 C CA . ARG A 1 91 ? -4.002 -26.783 -5.161 1.00 33.00 91 ARG A CA 1
ATOM 743 C C . ARG A 1 91 ? -2.931 -27.866 -5.127 1.00 33.00 91 ARG A C 1
ATOM 745 O O . ARG A 1 91 ? -1.784 -27.624 -5.497 1.00 33.00 91 ARG A O 1
ATOM 752 N N . ARG A 1 92 ? -3.349 -28.995 -4.559 1.00 41.22 92 ARG A N 1
ATOM 753 C CA . ARG A 1 92 ? -2.712 -30.303 -4.685 1.00 41.22 92 ARG A CA 1
ATOM 754 C C . ARG A 1 92 ? -2.425 -30.634 -6.142 1.00 41.22 92 ARG A C 1
ATOM 756 O O . ARG A 1 92 ? -3.237 -30.202 -6.993 1.00 41.22 92 ARG A O 1
#

Radius of gyration: 12.9 Å; chains: 1; bounding box: 24×43×28 Å

Secondary structure (DSSP, 8-state):
---HHHHHHHHHHHTT--HHHHHHHHT--HHHHHHHHHHHHHHHHHTT----SGGGHHHHHH-HHHHHHHHHHHTTTTTS------------

Sequence (92 aa):
MLTPTEYRVLYQASLGKSNKEIGTRLGMKSRTVASHLNHAYNKLSCYGLKVKSRRDLPRIFLSEDNAVVLTRKLYKYAKQVPIRWPQPFYRR

Foldseek 3Di:
DQDPLLVLLLVVLLVVDQLPVSCVVVVHDSVVSVVSPVVSCVVCVVVVNNDPDSVCSVVLCVDPVNVCVVCVVCVVCPVPDPDPPPPPPPDD

pLDDT: mean 73.67, std 19.28, range [32.31, 95.44]